Protein AF-A0A8T4J619-F1 (afdb_monomer_lite)

InterPro domains:
  IPR007061 Mycothiol-S-transferase [PF04978] (1-71)
  IPR034660 DinB/YfiT-like putative metalloenzymes [G3DSA:1.20.120.450] (1-72)
  IPR034660 DinB/YfiT-like putative metalloenzymes [SSF109854] (1-70)

Sequence (75 aa):
TTEEVFTAFHEQCARSRNVVAGVPLGTRARTGGRFPDGERAPSLAWILFHLLQEYGRHLGHLDVARELADGSTGE

Secondary structure (DSSP, 8-state):
-HHHHHHHHHHHHHHHHHHHTT--TTPBPPPBTTB-STTTSPBHHHHHHHHHHHHHHHHHHHHHHHHHHHS----

Organism: NCBI:txid299421

Radius of gyration: 16.9 Å; chains: 1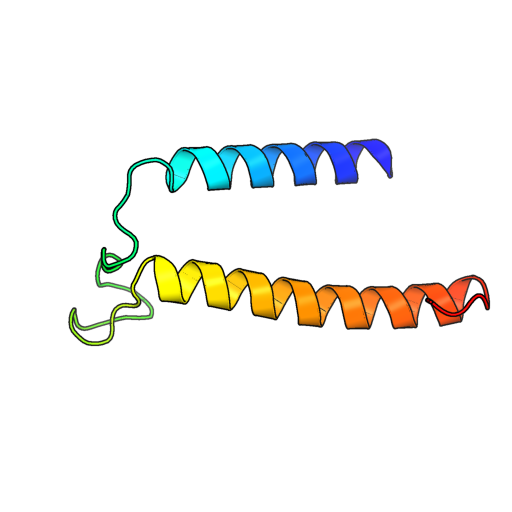; bounding box: 39×23×42 Å

Foldseek 3Di:
DVVVVVVVVVVVVVVVCVVCPPPDQQDFDDADDPHPDRVPGDGNVRVVVVVVVVVVVVVVVVQVVVCVPPVDHDD

pLDDT: mean 92.14, std 7.87, range [52.19, 98.5]

Structure (mmCIF, N/CA/C/O backbone):
data_AF-A0A8T4J619-F1
#
_entry.id   AF-A0A8T4J619-F1
#
loop_
_atom_site.group_PDB
_atom_site.id
_atom_site.type_symbol
_atom_site.label_atom_id
_atom_site.label_alt_id
_atom_site.label_comp_id
_atom_site.label_asym_id
_atom_site.label_entity_id
_atom_site.label_seq_id
_atom_site.pdbx_PDB_ins_code
_atom_site.Cartn_x
_atom_site.Cartn_y
_atom_site.Cartn_z
_atom_site.occupancy
_atom_site.B_iso_or_equiv
_atom_site.auth_seq_id
_atom_site.auth_comp_id
_atom_site.auth_asym_id
_atom_site.auth_atom_id
_atom_site.pdbx_PDB_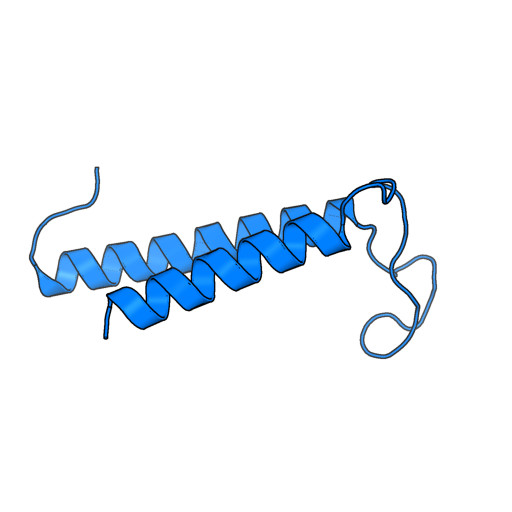model_num
ATOM 1 N N . THR A 1 1 ? -12.389 14.520 7.096 1.00 95.38 1 THR A N 1
ATOM 2 C CA . THR A 1 1 ? -13.171 13.546 7.893 1.00 95.38 1 THR A CA 1
ATOM 3 C C . THR A 1 1 ? -12.493 12.186 7.835 1.00 95.38 1 THR A C 1
ATOM 5 O O . THR A 1 1 ? -11.577 12.008 7.040 1.00 95.38 1 THR A O 1
ATOM 8 N N . THR A 1 2 ? -12.915 11.215 8.647 1.00 95.25 2 THR A N 1
ATOM 9 C CA . THR A 1 2 ? -12.427 9.825 8.540 1.00 95.25 2 THR A CA 1
ATOM 10 C C . THR A 1 2 ? -12.644 9.252 7.134 1.00 95.25 2 THR A C 1
ATOM 12 O O . THR A 1 2 ? -11.754 8.620 6.576 1.00 95.25 2 THR A O 1
ATOM 15 N N . GLU A 1 3 ? -13.792 9.545 6.523 1.00 97.50 3 GLU A N 1
ATOM 16 C CA . GLU A 1 3 ? -14.145 9.118 5.164 1.00 97.50 3 GLU A CA 1
ATOM 17 C C . GLU A 1 3 ? -13.191 9.666 4.089 1.00 97.50 3 GLU A C 1
ATOM 19 O O . GLU A 1 3 ? -12.745 8.917 3.220 1.00 97.50 3 GLU A O 1
ATOM 24 N N . GLU A 1 4 ? -12.812 10.945 4.173 1.00 98.19 4 GLU A N 1
ATOM 25 C CA . GLU A 1 4 ? -11.835 11.552 3.255 1.00 98.19 4 GLU A CA 1
ATOM 26 C C . GLU A 1 4 ? -10.467 10.858 3.339 1.00 98.19 4 GLU A C 1
ATOM 28 O O . GLU A 1 4 ? -9.833 10.612 2.313 1.00 98.19 4 GLU A O 1
ATOM 33 N N . VAL A 1 5 ? -10.027 10.494 4.551 1.00 96.88 5 VAL A N 1
ATOM 34 C CA . VAL A 1 5 ? -8.752 9.788 4.763 1.00 96.88 5 VAL A CA 1
ATOM 35 C C . VAL A 1 5 ? -8.787 8.395 4.130 1.00 96.88 5 VAL A C 1
ATOM 37 O O . VAL A 1 5 ? -7.859 8.033 3.404 1.00 96.88 5 VAL A O 1
ATOM 40 N N . PHE A 1 6 ? -9.858 7.625 4.348 1.00 97.00 6 PHE A N 1
ATOM 41 C CA . PHE A 1 6 ? -10.010 6.302 3.733 1.00 97.00 6 PHE A CA 1
ATOM 42 C C . PHE A 1 6 ? -10.119 6.375 2.209 1.00 97.00 6 PHE A C 1
ATOM 44 O O . PHE A 1 6 ? -9.505 5.567 1.512 1.00 97.00 6 PHE A O 1
ATOM 51 N N . THR A 1 7 ? -10.842 7.362 1.681 1.00 98.44 7 THR A N 1
ATOM 52 C CA . THR A 1 7 ? -10.952 7.579 0.233 1.00 98.44 7 THR A CA 1
ATOM 53 C C . THR A 1 7 ? -9.579 7.842 -0.381 1.00 98.44 7 THR A C 1
ATOM 55 O O . THR A 1 7 ? -9.157 7.114 -1.281 1.00 98.44 7 THR A O 1
ATOM 58 N N . ALA A 1 8 ? -8.829 8.801 0.172 1.00 98.00 8 ALA A N 1
ATOM 59 C CA . ALA A 1 8 ? -7.483 9.119 -0.297 1.00 98.00 8 ALA A CA 1
ATOM 60 C C . ALA A 1 8 ? -6.534 7.909 -0.207 1.00 98.00 8 ALA A C 1
ATOM 62 O O . ALA A 1 8 ? -5.729 7.672 -1.112 1.00 98.00 8 ALA A O 1
ATOM 63 N N . PHE A 1 9 ? -6.642 7.106 0.856 1.00 95.38 9 PHE A N 1
ATOM 64 C CA . PHE A 1 9 ? -5.878 5.868 1.002 1.00 95.38 9 PHE A CA 1
ATOM 65 C C . PHE A 1 9 ? -6.185 4.865 -0.121 1.00 95.38 9 PHE A C 1
ATOM 67 O O . PHE A 1 9 ? -5.269 4.385 -0.798 1.00 95.38 9 PHE A O 1
ATOM 74 N N . HIS A 1 10 ? -7.465 4.582 -0.376 1.00 97.69 10 HIS A N 1
ATOM 75 C CA . HIS A 1 10 ? -7.873 3.650 -1.425 1.00 97.69 10 HIS A CA 1
ATOM 76 C C . HIS A 1 10 ? -7.453 4.114 -2.825 1.00 97.69 10 HIS A C 1
ATOM 78 O O . HIS A 1 10 ? -6.984 3.293 -3.622 1.00 97.69 10 HIS A O 1
ATOM 84 N N . GLU A 1 11 ? -7.548 5.415 -3.109 1.00 98.50 11 GLU A N 1
ATOM 85 C CA . GLU A 1 11 ? -7.073 6.014 -4.359 1.00 98.50 11 GLU A CA 1
ATOM 86 C C . GLU A 1 11 ? -5.563 5.820 -4.552 1.00 98.50 11 GLU A C 1
ATOM 88 O O . GLU A 1 11 ? -5.121 5.404 -5.629 1.00 98.50 11 GLU A O 1
ATOM 93 N N . GLN A 1 12 ? -4.755 6.035 -3.509 1.00 97.06 12 GLN A N 1
ATOM 94 C CA . GLN A 1 12 ? -3.307 5.809 -3.583 1.00 97.06 12 GLN A CA 1
ATOM 95 C C . GLN A 1 12 ? -2.953 4.332 -3.768 1.00 97.06 12 GLN A C 1
ATOM 97 O O . GLN A 1 12 ? -2.046 4.005 -4.544 1.00 97.06 12 GLN A O 1
ATOM 102 N N . CYS A 1 13 ? -3.681 3.419 -3.119 1.00 96.62 13 CYS A N 1
ATOM 103 C CA . CYS A 1 13 ? -3.515 1.985 -3.345 1.00 96.62 13 CYS A CA 1
ATOM 104 C C . CYS A 1 13 ? -3.839 1.599 -4.794 1.00 96.62 13 CYS A C 1
ATOM 106 O O . CYS A 1 13 ? -3.080 0.852 -5.415 1.00 96.62 13 CYS A O 1
ATOM 108 N N . ALA A 1 14 ? -4.941 2.110 -5.352 1.00 98.19 14 ALA A N 1
ATOM 109 C CA . ALA A 1 14 ? -5.321 1.860 -6.740 1.00 98.19 14 ALA A CA 1
ATOM 110 C C . ALA A 1 14 ? -4.275 2.409 -7.718 1.00 98.19 14 ALA A C 1
ATOM 112 O O . ALA A 1 14 ? -3.835 1.693 -8.618 1.00 98.19 14 ALA A O 1
ATOM 113 N N . ARG A 1 15 ? -3.799 3.637 -7.491 1.00 98.06 15 ARG A N 1
ATOM 114 C CA . ARG A 1 15 ? -2.719 4.239 -8.277 1.00 98.06 15 ARG A CA 1
ATOM 115 C C . ARG A 1 15 ? -1.451 3.391 -8.233 1.00 98.06 15 ARG A C 1
ATOM 117 O O . ARG A 1 15 ? -0.878 3.113 -9.281 1.00 98.06 15 ARG A O 1
ATOM 124 N N . SER A 1 16 ? -1.032 2.956 -7.046 1.00 96.19 16 SER A N 1
ATOM 125 C CA . SER A 1 16 ? 0.172 2.135 -6.878 1.00 96.19 16 SER A CA 1
ATOM 126 C C . SER A 1 16 ? 0.050 0.804 -7.619 1.00 96.19 16 SER A C 1
ATOM 128 O O . SER A 1 16 ? 0.971 0.432 -8.342 1.00 96.19 16 SER A O 1
ATOM 130 N N . ARG A 1 17 ? -1.108 0.132 -7.527 1.00 96.88 17 ARG A N 1
ATOM 131 C CA . ARG A 1 17 ? -1.398 -1.090 -8.296 1.00 96.88 17 ARG A CA 1
ATOM 132 C C . ARG A 1 17 ? -1.304 -0.859 -9.802 1.00 96.88 17 ARG A C 1
ATOM 134 O O . ARG A 1 17 ? -0.657 -1.645 -10.483 1.00 96.88 17 ARG A O 1
ATOM 141 N N . ASN A 1 18 ? -1.887 0.227 -10.305 1.00 98.19 18 ASN A N 1
ATOM 142 C CA . ASN A 1 18 ? -1.840 0.559 -11.730 1.00 98.19 18 ASN A CA 1
ATOM 143 C C . ASN A 1 18 ? -0.411 0.843 -12.213 1.00 98.19 18 ASN A C 1
ATOM 145 O O . ASN A 1 18 ? -0.048 0.433 -13.308 1.00 98.19 18 ASN A O 1
ATOM 149 N N . VAL A 1 19 ? 0.411 1.514 -11.399 1.00 96.56 19 VAL A N 1
ATOM 150 C CA . VAL A 1 19 ? 1.806 1.839 -11.743 1.00 96.56 19 VAL A CA 1
ATOM 151 C C . VAL A 1 19 ? 2.677 0.588 -11.860 1.00 96.56 19 VAL A C 1
ATOM 153 O O . VAL A 1 19 ? 3.547 0.531 -12.725 1.00 96.56 19 VAL A O 1
ATOM 156 N N . VAL A 1 20 ? 2.470 -0.403 -10.990 1.00 96.94 20 VAL A N 1
ATOM 157 C CA . VAL A 1 20 ? 3.287 -1.630 -10.977 1.00 96.94 20 VAL A CA 1
ATOM 158 C C . VAL A 1 20 ? 2.719 -2.739 -11.864 1.00 96.94 20 VAL A C 1
ATOM 160 O O . VAL A 1 20 ? 3.390 -3.745 -12.093 1.00 96.94 20 VAL A O 1
ATOM 163 N N . ALA A 1 21 ? 1.494 -2.574 -12.369 1.00 97.50 21 ALA A N 1
ATOM 164 C CA . ALA A 1 21 ? 0.836 -3.553 -13.221 1.00 97.50 21 ALA A CA 1
ATOM 165 C C . ALA A 1 21 ? 1.659 -3.824 -14.490 1.00 97.50 21 ALA A C 1
ATOM 167 O O . ALA A 1 21 ? 2.071 -2.909 -15.198 1.00 97.50 21 ALA A O 1
ATOM 168 N N . GLY A 1 22 ? 1.901 -5.104 -14.777 1.00 96.62 22 GLY A N 1
ATOM 169 C CA . GLY A 1 22 ? 2.660 -5.534 -15.955 1.00 96.62 22 GLY A CA 1
ATOM 170 C C . GLY A 1 22 ? 4.174 -5.309 -15.875 1.00 96.62 22 GLY A C 1
ATOM 171 O O . GLY A 1 22 ? 4.881 -5.682 -16.809 1.00 96.62 22 GLY A O 1
ATOM 172 N N . VAL A 1 23 ? 4.699 -4.753 -14.778 1.00 97.50 23 VAL A N 1
ATOM 173 C CA . VAL A 1 23 ? 6.144 -4.584 -14.585 1.00 97.50 23 VAL A CA 1
ATOM 174 C C . VAL A 1 23 ? 6.730 -5.860 -13.966 1.00 97.50 23 VAL A C 1
ATOM 176 O O . VAL A 1 23 ? 6.283 -6.279 -12.895 1.00 97.50 23 VAL A O 1
ATOM 179 N N . PRO A 1 24 ? 7.753 -6.491 -14.578 1.00 97.88 24 PRO A N 1
ATOM 180 C CA . PRO A 1 24 ? 8.412 -7.646 -13.980 1.00 97.88 24 PRO A CA 1
ATOM 181 C C . PRO A 1 24 ? 8.979 -7.322 -12.595 1.00 97.88 24 PRO A C 1
ATOM 183 O O . PRO A 1 24 ? 9.647 -6.303 -12.413 1.00 97.88 24 PRO A O 1
ATOM 186 N N . LEU A 1 25 ? 8.796 -8.225 -11.633 1.00 96.88 25 LEU A N 1
ATOM 187 C CA . LEU A 1 25 ? 9.259 -8.048 -10.250 1.00 96.88 25 LEU A CA 1
ATOM 188 C C . LEU A 1 25 ? 10.785 -7.877 -10.122 1.00 96.88 25 LEU A C 1
ATOM 190 O O . LEU A 1 25 ? 11.264 -7.244 -9.181 1.00 96.88 25 LEU A O 1
ATOM 194 N N . GLY A 1 26 ? 11.546 -8.413 -11.079 1.00 96.31 26 GLY A N 1
ATOM 195 C CA . GLY A 1 26 ? 13.001 -8.254 -11.160 1.00 96.31 26 GLY A CA 1
ATOM 196 C C . GLY A 1 26 ? 13.466 -6.904 -11.718 1.00 96.31 26 GLY A C 1
ATOM 197 O O . GLY A 1 26 ? 14.661 -6.621 -11.672 1.00 96.31 26 GLY A O 1
ATOM 198 N N . THR A 1 27 ? 12.557 -6.067 -12.234 1.00 95.56 27 THR A N 1
ATOM 199 C CA . THR A 1 27 ? 12.892 -4.748 -12.792 1.00 95.56 27 THR A CA 1
ATOM 200 C C . THR A 1 27 ? 13.555 -3.888 -11.728 1.00 95.56 27 THR A C 1
ATOM 202 O O . THR A 1 27 ? 12.984 -3.682 -10.657 1.00 95.56 27 THR A O 1
ATOM 205 N N . ARG A 1 28 ? 14.756 -3.380 -12.014 1.00 93.69 28 ARG A N 1
ATOM 206 C CA . ARG A 1 28 ? 15.480 -2.483 -11.110 1.00 93.69 28 ARG A CA 1
ATOM 207 C C . ARG A 1 28 ? 15.011 -1.043 -11.282 1.00 93.69 28 ARG A C 1
ATOM 209 O O . ARG A 1 28 ? 14.696 -0.610 -12.390 1.00 93.69 28 ARG A O 1
ATOM 216 N N . ALA A 1 29 ? 14.968 -0.306 -10.177 1.00 91.38 29 ALA A N 1
ATOM 217 C CA . ALA A 1 29 ? 14.686 1.121 -10.192 1.00 91.38 29 ALA A CA 1
ATOM 218 C C . ALA A 1 29 ? 15.734 1.888 -11.014 1.00 91.38 29 ALA A C 1
ATOM 220 O O . ALA A 1 29 ? 16.877 1.450 -11.165 1.00 91.38 29 ALA A O 1
ATOM 221 N N . ARG A 1 30 ? 15.356 3.068 -11.518 1.00 88.94 30 ARG A N 1
ATOM 222 C CA . ARG A 1 30 ? 16.328 3.983 -12.127 1.00 88.94 30 ARG A CA 1
ATOM 223 C C . ARG A 1 30 ? 17.366 4.413 -11.092 1.00 88.94 30 ARG A C 1
ATOM 225 O O . ARG A 1 30 ? 17.023 4.680 -9.941 1.00 88.94 30 ARG A O 1
ATOM 232 N N . THR A 1 31 ? 18.611 4.517 -11.536 1.00 86.62 31 THR A N 1
ATOM 233 C CA . THR A 1 31 ? 19.711 5.071 -10.748 1.00 86.62 31 THR A CA 1
ATOM 234 C C . THR A 1 31 ? 19.562 6.584 -10.590 1.00 86.62 31 THR A C 1
ATOM 236 O O . THR A 1 31 ? 18.943 7.259 -11.416 1.00 86.62 31 THR A O 1
ATOM 239 N N . GLY A 1 32 ? 20.108 7.115 -9.497 1.00 81.44 32 GLY A N 1
ATOM 240 C CA . GLY A 1 32 ? 19.996 8.516 -9.097 1.00 81.44 32 GLY A CA 1
ATOM 241 C C . GLY A 1 32 ? 19.497 8.679 -7.659 1.00 81.44 32 GLY A C 1
ATOM 242 O O . GLY A 1 32 ? 18.863 7.792 -7.083 1.00 81.44 32 GLY A O 1
ATOM 243 N N . GLY A 1 33 ? 19.802 9.825 -7.046 1.00 80.12 33 GLY A N 1
ATOM 244 C CA . GLY A 1 33 ? 19.459 10.089 -5.648 1.00 80.12 33 GLY A CA 1
ATOM 245 C C . GLY A 1 33 ? 20.108 9.078 -4.696 1.00 80.12 33 GLY A C 1
ATOM 246 O O . GLY A 1 33 ? 21.330 9.011 -4.600 1.00 80.12 33 GLY A O 1
ATOM 247 N N . ARG A 1 34 ? 19.285 8.284 -3.994 1.00 80.56 34 ARG A N 1
ATOM 248 C CA . ARG A 1 34 ? 19.724 7.308 -2.976 1.00 80.56 34 ARG A CA 1
ATOM 249 C C . ARG A 1 34 ? 20.474 6.095 -3.552 1.00 80.56 34 ARG A C 1
ATOM 251 O O . ARG A 1 34 ? 21.193 5.441 -2.803 1.00 80.56 34 ARG A O 1
ATOM 258 N N . PHE A 1 35 ? 20.324 5.794 -4.845 1.00 83.56 35 PHE A N 1
ATOM 259 C CA . PHE A 1 35 ? 20.940 4.625 -5.489 1.00 83.56 35 PHE A CA 1
ATOM 260 C C . PHE A 1 35 ? 21.873 5.068 -6.626 1.00 83.56 35 PHE A C 1
ATOM 262 O O . PHE A 1 35 ? 21.413 5.261 -7.755 1.00 83.56 35 PHE A O 1
ATOM 269 N N . PRO A 1 36 ? 23.168 5.288 -6.338 1.00 78.19 36 PRO A N 1
ATOM 270 C CA . PRO A 1 36 ? 24.103 5.872 -7.299 1.00 78.19 36 PRO A CA 1
ATOM 271 C C . PRO A 1 36 ? 24.524 4.901 -8.412 1.00 78.19 36 PRO A C 1
ATOM 273 O O . PRO A 1 36 ? 24.886 5.352 -9.494 1.00 78.19 36 PRO A O 1
ATOM 276 N N . ASP A 1 37 ? 24.455 3.589 -8.176 1.00 82.62 37 ASP A N 1
ATOM 277 C CA . ASP A 1 37 ? 24.829 2.550 -9.137 1.00 82.62 37 ASP A CA 1
ATOM 278 C C . ASP A 1 37 ? 23.671 1.562 -9.398 1.00 82.62 37 ASP A C 1
ATOM 280 O O . ASP A 1 37 ? 22.734 1.421 -8.605 1.00 82.62 37 ASP A O 1
ATOM 284 N N . GLY A 1 38 ? 23.697 0.916 -10.570 1.00 74.88 38 GLY A N 1
ATOM 285 C CA . GLY A 1 38 ? 22.618 0.029 -11.024 1.00 74.88 38 GLY A CA 1
ATOM 286 C C . GLY A 1 38 ? 22.556 -1.295 -10.264 1.00 74.88 38 GLY A C 1
ATOM 287 O O . GLY A 1 38 ? 21.477 -1.862 -10.103 1.00 74.88 38 GLY A O 1
ATOM 288 N N . GLU A 1 39 ? 23.690 -1.772 -9.749 1.00 78.81 39 GLU A N 1
ATOM 289 C CA . GLU A 1 39 ? 23.766 -3.024 -8.992 1.00 78.81 39 GLU A CA 1
ATOM 290 C C . GLU A 1 39 ? 23.205 -2.899 -7.571 1.00 78.81 39 GLU A C 1
ATOM 292 O O . GLU A 1 39 ? 22.682 -3.886 -7.044 1.00 78.81 39 GLU A O 1
ATOM 297 N N . ARG A 1 40 ? 23.224 -1.704 -6.966 1.00 82.75 40 ARG A N 1
ATOM 298 C CA . ARG A 1 40 ? 22.582 -1.441 -5.665 1.00 82.75 40 ARG A CA 1
ATOM 299 C C . ARG A 1 40 ? 21.173 -0.869 -5.794 1.00 82.75 40 ARG A C 1
ATOM 301 O O . ARG A 1 40 ? 20.484 -0.748 -4.784 1.00 82.75 40 ARG A O 1
ATOM 308 N N . ALA A 1 41 ? 20.720 -0.536 -7.004 1.00 92.06 41 ALA A N 1
ATOM 309 C CA . ALA A 1 41 ? 19.343 -0.108 -7.227 1.00 92.06 41 ALA A CA 1
ATOM 310 C C . ALA A 1 41 ? 18.363 -1.258 -6.910 1.00 92.06 41 ALA A C 1
ATOM 312 O O . ALA A 1 41 ? 18.542 -2.369 -7.427 1.00 92.06 41 ALA A O 1
ATOM 313 N N . PRO A 1 42 ? 17.327 -1.026 -6.084 1.00 93.62 42 PRO A N 1
ATOM 314 C CA . PRO A 1 42 ? 16.418 -2.075 -5.647 1.00 93.62 42 PRO A CA 1
ATOM 315 C C . PRO A 1 42 ? 15.553 -2.582 -6.803 1.00 93.62 42 PRO A C 1
ATOM 317 O O . PRO A 1 42 ? 15.198 -1.830 -7.715 1.00 93.62 42 PRO A O 1
ATOM 320 N N . SER A 1 43 ? 15.187 -3.862 -6.747 1.00 95.50 43 SER A N 1
ATOM 321 C CA . SER A 1 43 ? 14.173 -4.430 -7.634 1.00 95.50 43 SER A CA 1
ATOM 322 C C . SER A 1 43 ? 12.768 -4.000 -7.213 1.00 95.50 43 SER A C 1
ATOM 324 O O . SER A 1 43 ? 12.533 -3.645 -6.055 1.00 95.50 43 SER A O 1
ATOM 326 N N . LEU A 1 44 ? 11.806 -4.085 -8.131 1.00 96.31 44 LEU A N 1
ATOM 327 C CA . LEU A 1 44 ? 10.397 -3.853 -7.828 1.00 96.31 44 LEU A CA 1
ATOM 328 C C . LEU A 1 44 ? 9.909 -4.762 -6.688 1.00 96.31 44 LEU A C 1
ATOM 330 O O . LEU A 1 44 ? 9.234 -4.282 -5.782 1.00 96.31 44 LEU A O 1
ATOM 334 N N . ALA A 1 45 ? 10.305 -6.040 -6.679 1.00 97.38 45 ALA A N 1
ATOM 335 C CA . ALA A 1 45 ? 10.009 -6.950 -5.571 1.00 97.38 45 ALA A CA 1
ATOM 336 C C . ALA A 1 45 ? 10.507 -6.403 -4.229 1.00 97.38 45 ALA A C 1
ATOM 338 O O . ALA A 1 45 ? 9.745 -6.353 -3.266 1.00 97.38 45 ALA A O 1
ATOM 339 N N . TRP A 1 46 ? 11.766 -5.959 -4.175 1.00 96.19 46 TRP A N 1
ATOM 340 C CA . TRP A 1 46 ? 12.349 -5.400 -2.959 1.00 96.19 46 TRP A CA 1
ATOM 341 C C . TRP A 1 46 ? 11.564 -4.177 -2.477 1.00 96.19 46 TRP A C 1
ATOM 343 O O . TRP A 1 46 ? 11.247 -4.080 -1.296 1.00 96.19 46 TRP A O 1
ATOM 353 N N . ILE A 1 47 ? 11.190 -3.276 -3.393 1.00 95.38 47 ILE A N 1
ATOM 354 C CA . ILE A 1 47 ? 10.413 -2.069 -3.069 1.00 95.38 47 ILE A CA 1
ATOM 355 C C . ILE A 1 47 ? 9.042 -2.438 -2.491 1.00 95.38 47 ILE A C 1
ATOM 357 O O . ILE A 1 47 ? 8.639 -1.879 -1.474 1.00 95.38 47 ILE A O 1
ATOM 361 N N . LEU A 1 48 ? 8.327 -3.378 -3.113 1.00 96.81 48 LEU A N 1
ATOM 362 C CA . LEU A 1 48 ? 6.997 -3.791 -2.659 1.00 96.81 48 LEU A CA 1
ATOM 363 C C . LEU A 1 48 ? 7.041 -4.471 -1.285 1.00 96.81 48 LEU A C 1
ATOM 365 O O . LEU A 1 48 ? 6.215 -4.164 -0.427 1.00 96.81 48 LEU A O 1
ATOM 369 N N . PHE A 1 49 ? 8.026 -5.340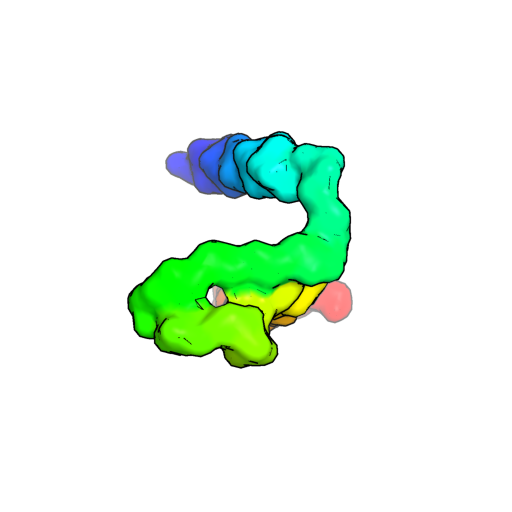 -1.048 1.00 97.69 49 PHE A N 1
ATOM 370 C CA . PHE A 1 49 ? 8.232 -5.944 0.270 1.00 97.69 49 PHE A CA 1
ATOM 371 C C . PHE A 1 49 ? 8.642 -4.914 1.322 1.00 97.69 49 PHE A C 1
ATOM 373 O O . PHE A 1 49 ? 8.167 -4.982 2.454 1.00 97.69 49 PHE A O 1
ATOM 380 N N . HIS A 1 50 ? 9.472 -3.937 0.954 1.00 95.44 50 HIS A N 1
ATOM 381 C CA . HIS A 1 50 ? 9.818 -2.843 1.852 1.00 95.44 50 HIS A CA 1
ATOM 382 C C . HIS A 1 50 ? 8.571 -2.047 2.258 1.00 95.44 50 HIS A C 1
ATOM 384 O O . HIS A 1 50 ? 8.363 -1.826 3.446 1.00 95.44 50 HIS A O 1
ATOM 390 N N . LEU A 1 51 ? 7.691 -1.701 1.309 1.00 95.25 51 LEU A N 1
ATOM 391 C CA . LEU A 1 51 ? 6.421 -1.042 1.628 1.00 95.25 51 LEU A CA 1
ATOM 392 C C . LEU A 1 51 ? 5.557 -1.891 2.564 1.00 95.25 51 LEU A C 1
ATOM 394 O O . LEU A 1 51 ? 5.059 -1.363 3.552 1.00 95.25 51 LEU A O 1
ATOM 398 N N . LEU A 1 52 ? 5.411 -3.194 2.302 1.00 95.81 52 LEU A N 1
ATOM 399 C CA . LEU A 1 52 ? 4.658 -4.097 3.180 1.00 95.81 52 LEU A CA 1
ATOM 400 C C . LEU A 1 52 ? 5.199 -4.082 4.619 1.00 95.81 52 LEU A C 1
ATOM 402 O O . LEU A 1 52 ? 4.421 -4.000 5.569 1.00 95.81 52 LEU A O 1
ATOM 406 N N . GLN A 1 53 ? 6.523 -4.121 4.781 1.00 97.19 53 GLN A N 1
ATOM 407 C CA . GLN A 1 53 ? 7.161 -4.038 6.093 1.00 97.19 53 GLN A CA 1
ATOM 408 C C . GLN A 1 53 ? 6.850 -2.708 6.792 1.00 97.19 53 GLN A C 1
ATOM 410 O O . GLN A 1 53 ? 6.510 -2.703 7.975 1.00 97.19 53 GLN A O 1
ATOM 415 N N . GLU A 1 54 ? 6.946 -1.584 6.077 1.00 95.69 54 GLU A N 1
ATOM 416 C CA . GLU A 1 54 ? 6.632 -0.269 6.645 1.00 95.69 54 GLU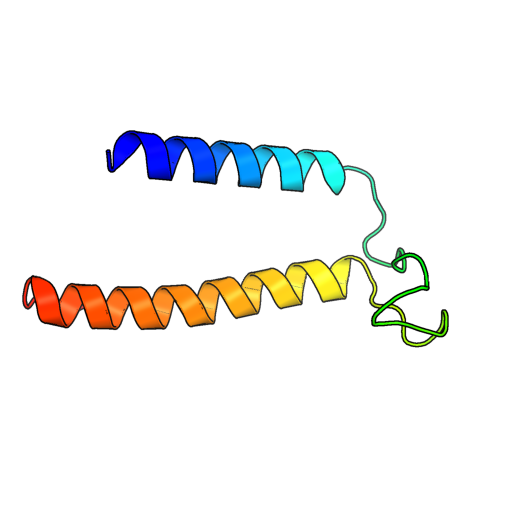 A CA 1
ATOM 417 C C . GLU A 1 54 ? 5.148 -0.150 7.031 1.00 95.69 54 GLU A C 1
ATOM 419 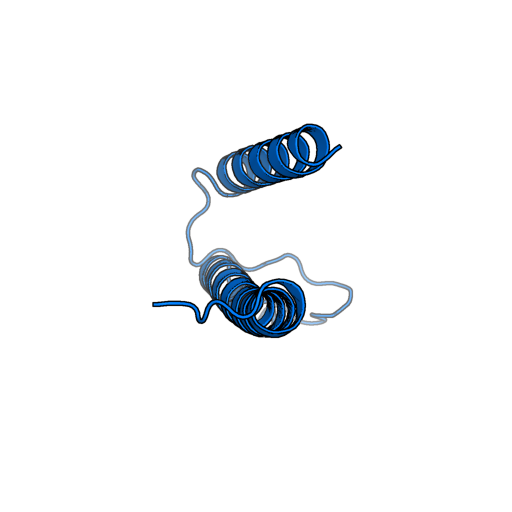O O . GLU A 1 54 ? 4.840 0.383 8.097 1.00 95.69 54 GLU A O 1
ATOM 424 N N . TYR A 1 55 ? 4.229 -0.732 6.250 1.00 94.12 55 TYR A N 1
ATOM 425 C CA . TYR A 1 55 ? 2.818 -0.848 6.640 1.00 94.12 55 TYR A CA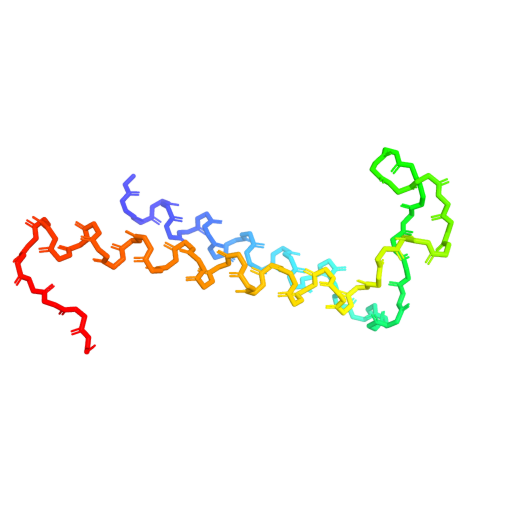 1
ATOM 426 C C . TYR A 1 55 ? 2.655 -1.619 7.951 1.00 94.12 55 TYR A C 1
ATOM 428 O O . TYR A 1 55 ? 1.963 -1.142 8.846 1.00 94.12 55 TYR A O 1
ATOM 436 N N . GLY A 1 56 ? 3.327 -2.765 8.101 1.00 94.44 56 GLY A N 1
ATOM 437 C CA . GLY A 1 56 ? 3.299 -3.537 9.346 1.00 94.44 56 GLY A CA 1
ATOM 438 C C . GLY A 1 56 ? 3.793 -2.734 10.556 1.00 94.44 56 GLY A C 1
ATOM 439 O O . GLY A 1 56 ? 3.148 -2.735 11.602 1.00 94.44 56 GLY A O 1
ATOM 440 N N . ARG A 1 57 ? 4.891 -1.978 10.403 1.00 94.50 57 ARG A N 1
ATOM 441 C CA . ARG A 1 57 ? 5.422 -1.102 11.465 1.00 94.50 57 ARG A CA 1
ATOM 442 C C . ARG A 1 57 ? 4.421 -0.017 11.865 1.00 94.50 57 ARG A C 1
ATOM 444 O O . ARG A 1 57 ? 4.226 0.229 13.052 1.00 94.50 57 ARG A O 1
ATOM 451 N N . HIS A 1 58 ? 3.780 0.623 10.890 1.00 93.88 58 HIS A N 1
ATOM 452 C CA . HIS A 1 58 ? 2.799 1.672 11.162 1.00 93.88 58 HIS A CA 1
ATOM 453 C C . HIS A 1 58 ? 1.504 1.136 11.770 1.00 93.88 58 HIS A C 1
ATOM 455 O O . HIS A 1 58 ? 0.972 1.773 12.677 1.00 93.88 58 HIS A O 1
ATOM 461 N N . LEU A 1 59 ? 1.026 -0.029 11.327 1.00 92.44 59 LEU A N 1
ATOM 462 C CA . LEU A 1 59 ? -0.143 -0.677 11.920 1.00 92.44 59 LEU A CA 1
ATOM 463 C C . LEU A 1 59 ? 0.092 -1.009 13.394 1.00 92.44 59 LEU A C 1
ATOM 465 O O . LEU A 1 59 ? -0.768 -0.699 14.206 1.00 92.44 59 LEU A O 1
ATOM 469 N N . GLY A 1 60 ? 1.273 -1.522 13.757 1.00 91.38 60 GLY A N 1
ATOM 470 C CA . GLY A 1 60 ? 1.610 -1.763 15.164 1.00 91.38 60 GLY A CA 1
ATOM 471 C C . GLY A 1 60 ? 1.584 -0.489 16.018 1.00 91.38 60 GLY A C 1
ATOM 472 O O . GLY A 1 60 ? 1.096 -0.503 17.141 1.00 91.38 60 GLY A O 1
ATOM 473 N N . HIS A 1 61 ? 2.050 0.645 15.486 1.00 93.56 61 HIS A N 1
ATOM 474 C CA . HIS A 1 61 ? 1.946 1.923 16.202 1.00 93.56 61 HIS A CA 1
ATOM 475 C C . HIS A 1 61 ? 0.496 2.414 16.337 1.00 93.56 61 HIS A C 1
ATOM 477 O O . HIS A 1 61 ? 0.139 2.990 17.364 1.00 93.56 61 HIS A O 1
ATOM 483 N N . LEU A 1 62 ? -0.327 2.225 15.300 1.00 91.44 62 LEU A N 1
ATOM 484 C CA . LEU A 1 62 ? -1.740 2.608 15.322 1.00 91.44 62 LEU A CA 1
ATOM 485 C C . LEU A 1 62 ? -2.552 1.743 16.281 1.00 91.44 62 LEU A C 1
ATOM 487 O O . LEU A 1 62 ? -3.448 2.270 16.933 1.00 91.44 62 LEU A O 1
ATOM 491 N N . ASP A 1 63 ? -2.220 0.459 16.389 1.00 91.69 63 ASP A N 1
ATOM 492 C CA . ASP A 1 63 ? -2.850 -0.451 17.337 1.00 91.69 63 ASP A CA 1
ATOM 493 C C . ASP A 1 63 ? -2.614 0.028 18.772 1.00 91.69 63 ASP A C 1
ATOM 495 O O . ASP A 1 63 ? -3.571 0.370 19.457 1.00 91.69 63 ASP A O 1
ATOM 499 N N . VAL A 1 64 ? -1.354 0.269 19.162 1.00 92.25 64 VAL A N 1
ATOM 500 C CA . VAL A 1 64 ? -1.015 0.853 20.477 1.00 92.25 64 VAL A CA 1
ATOM 501 C C . VAL A 1 64 ? -1.761 2.169 20.735 1.00 92.25 64 VAL A C 1
ATOM 503 O O . VAL A 1 64 ? -2.266 2.401 21.832 1.00 92.25 64 VAL A O 1
ATOM 506 N N . ALA A 1 65 ? -1.847 3.054 19.737 1.00 92.31 65 ALA A N 1
ATOM 507 C CA . ALA A 1 65 ? -2.574 4.314 19.885 1.00 92.31 65 ALA A CA 1
ATOM 508 C C . ALA A 1 65 ? -4.080 4.100 20.120 1.00 92.31 65 ALA A C 1
ATOM 510 O O . ALA A 1 65 ? -4.687 4.839 20.896 1.00 92.31 65 ALA A O 1
ATOM 511 N N . ARG A 1 66 ? -4.674 3.097 19.465 1.00 93.06 66 ARG A N 1
ATOM 512 C CA . ARG A 1 66 ? -6.078 2.716 19.623 1.00 93.06 66 ARG A CA 1
ATOM 513 C C . ARG A 1 66 ? -6.339 2.134 21.012 1.00 93.06 66 ARG A C 1
ATOM 515 O O . ARG A 1 66 ? -7.245 2.616 21.686 1.00 93.06 66 ARG A O 1
ATOM 522 N N . GLU A 1 67 ? -5.491 1.211 21.469 1.00 94.06 67 GLU A N 1
ATOM 523 C CA . GLU A 1 67 ? -5.580 0.622 22.813 1.00 94.06 67 GLU A CA 1
ATOM 524 C C . GLU A 1 67 ? -5.539 1.693 23.907 1.00 94.06 67 GLU A C 1
ATOM 526 O O . GLU A 1 67 ? -6.330 1.669 24.848 1.00 94.06 67 GLU A O 1
ATOM 531 N N . LEU A 1 68 ? -4.651 2.683 23.769 1.00 94.81 68 LEU A N 1
ATOM 532 C CA . LEU A 1 68 ? -4.556 3.801 24.710 1.00 94.81 68 LEU A CA 1
ATOM 533 C C . LEU A 1 68 ? -5.775 4.735 24.665 1.00 94.81 68 LEU A C 1
ATOM 535 O O . LEU A 1 68 ? -6.072 5.389 25.665 1.00 94.81 68 LEU A O 1
ATOM 539 N N . ALA A 1 69 ? -6.448 4.842 23.519 1.00 94.12 69 ALA A N 1
ATOM 540 C CA . ALA A 1 69 ? -7.557 5.769 23.322 1.00 94.12 69 ALA A CA 1
ATOM 541 C C . ALA A 1 69 ? -8.901 5.209 23.806 1.00 94.12 69 ALA A C 1
ATOM 543 O O . ALA A 1 69 ? -9.684 5.952 24.400 1.00 94.12 69 ALA A O 1
ATOM 544 N N . ASP A 1 70 ? -9.184 3.932 23.540 1.00 93.25 70 ASP A N 1
ATOM 545 C CA . ASP A 1 70 ? -10.486 3.315 23.825 1.00 93.25 70 ASP A CA 1
ATOM 546 C C . ASP A 1 70 ? -10.422 2.137 24.816 1.00 93.25 70 ASP A C 1
ATOM 548 O O . ASP A 1 70 ? -11.464 1.624 25.228 1.00 93.25 70 ASP A O 1
ATOM 552 N N . GLY A 1 71 ? -9.220 1.740 25.251 1.00 87.00 71 GLY A N 1
ATOM 553 C CA . GLY A 1 71 ? -9.000 0.672 26.228 1.00 87.00 71 GLY A CA 1
ATOM 554 C C . GLY A 1 71 ? -9.273 -0.734 25.698 1.00 87.00 71 GLY A C 1
ATOM 555 O O . GLY A 1 71 ? -9.132 -1.699 26.449 1.00 87.00 71 GLY A O 1
ATOM 556 N N . SER A 1 72 ? -9.671 -0.873 24.433 1.00 85.12 72 SER A N 1
ATOM 557 C CA . SER A 1 72 ? -9.832 -2.177 23.812 1.00 85.12 72 SER A CA 1
ATOM 558 C C . SER A 1 72 ? -8.527 -2.587 23.153 1.00 85.12 72 SER A C 1
ATOM 560 O O . SER A 1 72 ? -7.957 -1.851 22.353 1.00 85.12 72 SER A O 1
ATOM 562 N N . THR A 1 73 ? -8.053 -3.774 23.503 1.00 81.12 73 THR A N 1
ATOM 563 C CA . THR A 1 73 ? -6.897 -4.384 22.852 1.00 81.12 73 THR A CA 1
ATOM 564 C C . THR A 1 73 ? -7.262 -4.784 21.429 1.00 81.12 73 THR A C 1
ATOM 566 O O . THR A 1 73 ? -8.448 -4.990 21.134 1.00 81.12 73 THR A O 1
ATOM 569 N N . GLY A 1 74 ? -6.277 -4.850 20.529 1.00 68.50 74 GLY A N 1
ATOM 570 C CA . GLY A 1 74 ? -6.432 -5.587 19.266 1.00 68.50 74 GLY A CA 1
ATOM 571 C C . GLY A 1 74 ? -6.879 -7.039 19.516 1.00 68.50 74 GLY A C 1
ATOM 572 O O . GLY A 1 74 ? -7.063 -7.434 20.672 1.00 68.50 74 GLY A O 1
ATOM 573 N N . GLU A 1 75 ? -7.088 -7.843 18.464 1.00 52.19 75 GLU A N 1
ATOM 574 C CA . GLU A 1 75 ? -7.143 -9.304 18.695 1.00 52.19 75 GLU A CA 1
ATOM 575 C C . GLU A 1 75 ? -5.948 -9.776 19.539 1.00 52.19 75 GLU A C 1
ATOM 577 O O . GLU A 1 75 ? -4.811 -9.338 19.245 1.00 52.19 75 GLU A O 1
#

=== Feature glossary ===
Key to the feature types in this record:

Secondary structure (8-state, DSSP). Secondary structure is the local, repeating backbone conformation. DSSP classifies it into eight states by reading the hydrogen-bond network: three helix types (H, G, I), two β types (E, B), two non-regular types (T, S), and unstructured coil (-).

Backbone torsions (φ/ψ). Backbone dihedral angles. Every residue except chain termini has a φ (preceding-C → N → Cα → C) and a ψ (N → Cα → C → next-N). They are reported in degrees following the IUPAC sign convention. Secondary structure is essentially a statement about which (φ, ψ) basin each residue occupies.

Predicted aligned error. Predicted Aligned Error (PAE) is an AlphaFold confidence matrix: entry (i, j) is the expected error in the position of residue j, in ångströms, when the prediction is superimposed on the true structure at residue i. Low PAE within a block of residues means that block is internally rigid and well-predicted; high PAE between two blocks means their relative placement is uncertain even if each block individually is confident.

B-factor. B-factor (Debye–Waller factor) reflects atomic displacement in the crystal lattice. It is an experimental observable (units Å²), not a prediction; low values mean the atom is pinned down, high values mean it moves or is heterogeneous across the crystal.

Secondary structure (3-state, P-SEA). Three-state secondary structure (P-SEA) collapses the eight DSSP classes into helix (a), strand (b), and coil (c). P-SEA assigns these from Cα geometry alone — distances and angles — without requiring backbone oxygens, so it works on any Cα trace.

Sequence. Primary structure: the covalent order of the twenty standard amino acids along the backbone. Two proteins with the same sequence will (almost always) fold to the same structure; two with 30% identity often share a fold but not the details.

pLDDT. pLDDT is the predicted lDDT-Cα score: AlphaFold's confidence that the local environment of each residue (all inter-atomic distances within 15 Å) is correctly placed. It is a per-residue number between 0 and 100, with higher meaning more reliable.

InterPro / GO / CATH / organism. Functional annotations link the protein to curated databases. InterPro entries identify conserved domains and families by matching the sequence against member-database signatures (Pfam, PROSITE, CDD, …). Gene Ontology (GO) terms describe molecular function, biological process, and cellular component in a controlled vocabulary. CATH places the structure in a hierarchical fold classification (Class/Architecture/Topology/Homologous-superfamily). The organism is the source species.

Contact-map, Ramachandran, and PAE plots. Three diagnostic plots accompany the record. The Cα contact map visualizes the tertiary structure as a 2D adjacency matrix (8 Å cutoff, sequence-local contacts suppressed). The Ramachandran plot shows the distribution of backbone (φ, ψ) torsions, with points in the α and β basins reflecting secondary structure content. The PAE plot shows AlphaFold's inter-residue confidence as a color matrix.

mmCIF coordinates. The mmCIF table is the protein's shape written out atom by atom. For each backbone N, Cα, C, and carbonyl O, it records an (x, y, z) coordinate triple in Å plus the residue type, chain letter, and residue number.

Radius of gyration, Cα contacts, bounding box. Three whole-structure scalars: the radius of gyration (RMS distance of Cα from centroid, in Å), the count of Cα–Cα contacts (pairs closer than 8 Å and separated by more than four residues in sequence — i.e. tertiary, not local, contacts), and the bounding-box dimensions. Together they distinguish compact globular folds from extended fibres or disordered chains.

Foldseek 3Di. The Foldseek 3Di string encodes local tertiary geometry as a 20-letter alphabet — one character per residue — derived from the relative positions of nearby Cα atoms. Unlike the amino-acid sequence, 3Di is a direct function of the 3D structure, so two proteins with the same fold have similar 3Di strings even at low sequence identity.

Rendered structure images. Six rendered views show the 3D structure from the faces of a cube — i.e. along ±x, ±y, ±z. Rendering representation is drawn randomly per protein from cartoon (secondary-structure ribbons), sticks (backbone bonds), or molecular surface; coloring is either N→C rainbow (blue at the N-terminus through red at the C-terminus) or one color per chain.

Nearest PDB structures. The Foldseek neighbor list gives the closest experimentally determined structures in the PDB, ranked by structural alignment. TM-score near 1 means near-identical fold; near 0.3 means only rough topology match. This is how one finds what a novel AlphaFold prediction most resembles in the solved-structure universe.

Solvent-accessible surface area. SASA measures how much of the protein is reachable by solvent. It is computed by rolling a water-sized probe over the atomic surface and summing the exposed area (Å²). Per-residue SASA distinguishes core (buried, low SASA) from surface (exposed, high SASA) residues; total SASA is a whole-molecule size measure.